Protein AF-A0A967I4V3-F1 (afdb_monomer_lite)

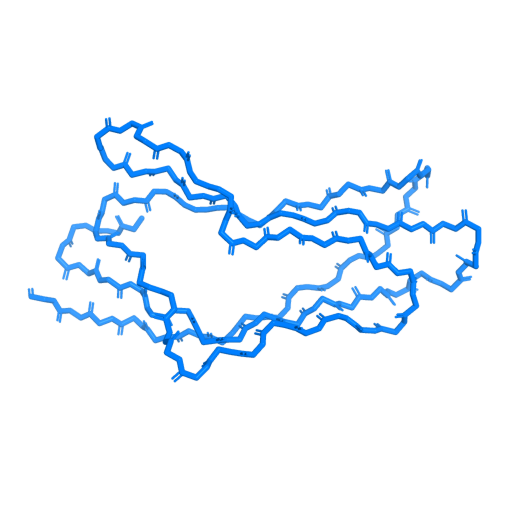Sequence (91 aa):
MPAGYELFLFRIDLTSGTVNPNKYITYRNKVTTSTGRTLRVATATWQNDQQSFDRQVPFRIAEKTDFCFEAKSSSGSNIVSIFIEAVLMEI

pLDDT: mean 92.43, std 6.03, range [69.81, 97.81]

Foldseek 3Di:
DAPQKKKFWFKKKKAWPDPDQVKKKKKFKWKQAPVRDIDGPDIDIGRHGMDMDGDPGTDMRDHPMDIDIDMDIPDDDIDMDMDTDMDMDGD

Secondary structure (DSSP, 8-state):
--TTEEEEEEEEEEEE----TT--EEEEEEEE-TTS-EEEEEEEEE-SSEEEEEEEEEEEE-TT-EEEEEEEESSS---EEEEEEEEEEE-

Structure (mmCIF, N/CA/C/O backbone):
data_AF-A0A967I4V3-F1
#
_entry.id   AF-A0A967I4V3-F1
#
loop_
_atom_site.group_PDB
_atom_site.id
_atom_site.type_symbol
_atom_site.label_atom_id
_atom_site.label_alt_id
_atom_site.label_comp_id
_atom_site.label_asym_id
_atom_site.label_entity_id
_atom_site.label_seq_id
_atom_site.pdbx_PDB_ins_code
_atom_site.Cartn_x
_atom_site.Cartn_y
_atom_site.Cartn_z
_atom_site.occupancy
_atom_site.B_iso_or_equiv
_atom_site.auth_seq_id
_atom_site.auth_comp_id
_atom_site.auth_asym_id
_atom_site.auth_atom_id
_atom_site.pdbx_PDB_model_num
ATOM 1 N N . MET A 1 1 ? -11.153 5.593 5.716 1.00 94.25 1 MET A N 1
ATOM 2 C CA . MET A 1 1 ? -11.926 4.422 6.186 1.00 94.25 1 MET A CA 1
ATOM 3 C C . MET A 1 1 ? -13.136 4.922 6.940 1.00 94.25 1 MET A C 1
ATOM 5 O O . MET A 1 1 ? -12.959 5.844 7.731 1.00 94.25 1 MET A O 1
ATOM 9 N N . PRO A 1 2 ? -14.340 4.388 6.682 1.00 93.88 2 PRO A N 1
ATOM 10 C CA . PRO A 1 2 ? -15.539 4.780 7.419 1.00 93.88 2 PRO A CA 1
ATOM 11 C C . PRO A 1 2 ? -15.416 4.505 8.920 1.00 93.88 2 PRO A C 1
ATOM 13 O O . PRO A 1 2 ? -14.564 3.728 9.347 1.00 93.88 2 PRO A O 1
ATOM 16 N N . ALA A 1 3 ? -16.260 5.164 9.713 1.00 96.19 3 ALA A N 1
ATOM 17 C CA . ALA A 1 3 ? -16.436 4.808 11.116 1.00 96.19 3 ALA A CA 1
ATOM 18 C C . ALA A 1 3 ? -17.152 3.450 11.229 1.00 96.19 3 ALA A C 1
ATOM 20 O O . ALA A 1 3 ? -18.030 3.176 10.413 1.00 96.19 3 ALA A O 1
ATOM 21 N N . GLY A 1 4 ? -16.784 2.625 12.212 1.00 96.81 4 GLY A N 1
ATOM 22 C CA . GLY A 1 4 ? -17.353 1.281 12.412 1.00 96.81 4 GLY A CA 1
ATOM 23 C C . GLY A 1 4 ? -16.839 0.206 11.446 1.00 96.81 4 GLY A C 1
ATOM 24 O O . GLY A 1 4 ? -17.361 -0.901 11.439 1.00 96.81 4 GLY A O 1
ATOM 25 N N . TYR A 1 5 ? -15.819 0.514 10.635 1.00 97.44 5 TYR A N 1
ATOM 26 C CA . TYR A 1 5 ? -15.219 -0.436 9.697 1.00 97.44 5 TYR A CA 1
ATOM 27 C C . TYR A 1 5 ? -13.693 -0.380 9.713 1.00 97.44 5 TYR A C 1
ATOM 29 O O . TYR A 1 5 ? -13.095 0.697 9.787 1.00 97.44 5 TYR A O 1
ATOM 37 N N . GLU A 1 6 ? -13.059 -1.535 9.533 1.00 97.50 6 GLU A N 1
ATOM 38 C CA . GLU A 1 6 ? -11.610 -1.666 9.363 1.00 97.50 6 GLU A CA 1
ATOM 39 C C . GLU A 1 6 ? -11.259 -2.453 8.115 1.00 97.50 6 GLU A C 1
ATOM 41 O O . GLU A 1 6 ? -11.998 -3.337 7.682 1.00 97.50 6 GLU A O 1
ATOM 46 N N . LEU A 1 7 ? -10.095 -2.142 7.550 1.00 96.88 7 LEU A N 1
ATOM 47 C CA . LEU A 1 7 ? -9.558 -2.853 6.400 1.00 96.88 7 LEU A CA 1
ATOM 48 C C . LEU A 1 7 ? -8.309 -3.638 6.803 1.00 96.88 7 LEU A C 1
ATOM 50 O O . LEU A 1 7 ? -7.355 -3.079 7.347 1.00 96.88 7 LEU A O 1
ATOM 54 N N . PHE A 1 8 ? -8.291 -4.923 6.475 1.00 97.06 8 PHE A N 1
ATOM 55 C CA . PHE A 1 8 ? -7.143 -5.808 6.635 1.00 97.06 8 PHE A CA 1
ATOM 56 C C . PHE A 1 8 ? -6.486 -6.017 5.275 1.00 97.06 8 PHE A C 1
ATOM 58 O O . PHE A 1 8 ? -7.051 -6.668 4.399 1.00 97.06 8 PHE A O 1
ATOM 65 N N . LEU A 1 9 ? -5.305 -5.428 5.089 1.00 96.62 9 LEU A N 1
ATOM 66 C CA . LEU A 1 9 ? -4.556 -5.450 3.835 1.00 96.62 9 LEU A CA 1
ATOM 67 C C . LEU A 1 9 ? -3.576 -6.629 3.811 1.00 96.62 9 LEU A C 1
ATOM 69 O O . LEU A 1 9 ? -2.576 -6.619 4.538 1.00 96.62 9 LEU A O 1
ATOM 73 N N . PHE A 1 10 ? -3.839 -7.608 2.950 1.00 97.25 10 PHE A N 1
ATOM 74 C CA . PHE A 1 10 ? -3.045 -8.832 2.830 1.00 97.25 10 PHE A CA 1
ATOM 75 C C . PHE A 1 10 ? -1.943 -8.663 1.795 1.00 97.25 10 PHE A C 1
ATOM 77 O O . PHE A 1 10 ? -0.759 -8.674 2.140 1.00 97.25 10 PHE A O 1
ATOM 84 N N . ARG A 1 11 ? -2.339 -8.409 0.545 1.00 96.81 11 ARG A N 1
ATOM 85 C CA . ARG A 1 11 ? -1.422 -8.390 -0.591 1.00 96.81 11 ARG A CA 1
ATOM 86 C C . ARG A 1 11 ? -1.516 -7.102 -1.390 1.00 96.81 11 ARG A C 1
ATOM 88 O O . ARG A 1 11 ? -2.594 -6.540 -1.574 1.00 96.81 11 ARG A O 1
ATOM 95 N N . ILE A 1 12 ? -0.365 -6.640 -1.862 1.00 96.25 12 ILE A N 1
ATOM 96 C CA . ILE A 1 12 ? -0.262 -5.611 -2.895 1.00 96.25 12 ILE A CA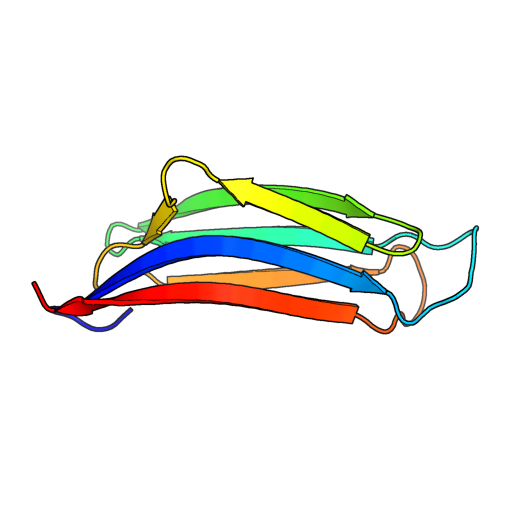 1
ATOM 97 C C . ILE A 1 12 ? 0.635 -6.158 -3.995 1.00 96.25 12 ILE A C 1
ATOM 99 O O . ILE A 1 12 ? 1.787 -6.482 -3.720 1.00 96.25 12 ILE A O 1
ATOM 103 N N . ASP A 1 13 ? 0.143 -6.170 -5.226 1.00 95.62 13 ASP A N 1
ATOM 104 C CA . ASP A 1 13 ? 0.946 -6.451 -6.410 1.00 95.62 13 ASP A CA 1
ATOM 105 C C . ASP A 1 13 ? 1.061 -5.192 -7.265 1.00 95.62 13 ASP A C 1
ATOM 107 O O . ASP A 1 13 ? 0.067 -4.572 -7.650 1.00 95.62 13 ASP A O 1
ATOM 111 N N . LEU A 1 14 ? 2.298 -4.797 -7.542 1.00 94.62 14 LEU A N 1
ATOM 112 C CA . LEU A 1 14 ? 2.635 -3.672 -8.402 1.00 94.62 14 LEU A CA 1
ATOM 113 C C . LEU A 1 14 ? 3.144 -4.226 -9.718 1.00 94.62 14 LEU A C 1
ATOM 115 O O . LEU A 1 14 ? 4.148 -4.934 -9.714 1.00 94.62 14 LEU A O 1
ATOM 119 N N . THR A 1 15 ? 2.515 -3.875 -10.832 1.00 91.75 15 THR A N 1
ATOM 120 C CA . THR A 1 15 ? 3.013 -4.230 -12.164 1.00 91.75 15 THR A CA 1
ATOM 121 C C . THR A 1 15 ? 3.245 -2.980 -13.002 1.00 91.75 15 THR A C 1
ATOM 123 O O . THR A 1 15 ? 2.661 -1.913 -12.771 1.00 91.75 15 THR A O 1
ATOM 126 N N . SER A 1 16 ? 4.166 -3.089 -13.957 1.00 88.00 16 SER A N 1
ATOM 127 C CA . SER A 1 16 ? 4.442 -2.036 -14.934 1.00 88.00 16 SER A CA 1
ATOM 128 C C . SER A 1 16 ? 4.114 -2.546 -16.328 1.00 88.00 16 SER A C 1
ATOM 130 O O . SER A 1 16 ? 4.664 -3.548 -16.771 1.00 88.00 16 SER A O 1
ATOM 132 N N . GLY A 1 17 ? 3.263 -1.815 -17.048 1.00 80.75 17 GLY A N 1
ATOM 133 C CA . GLY A 1 17 ? 3.063 -2.029 -18.486 1.00 80.75 17 GLY A CA 1
ATOM 134 C C . GLY A 1 17 ? 4.155 -1.379 -19.343 1.00 80.75 17 GLY A C 1
ATOM 135 O O . GLY A 1 17 ? 4.097 -1.434 -20.569 1.00 80.75 17 GLY A O 1
ATOM 136 N N . THR A 1 18 ? 5.127 -0.705 -18.719 1.00 81.62 18 THR A N 1
ATOM 137 C CA . THR A 1 18 ? 6.186 0.014 -19.433 1.00 81.62 18 THR A CA 1
ATOM 138 C C . THR A 1 18 ? 7.410 -0.871 -19.591 1.00 81.62 18 THR A C 1
ATOM 140 O O . THR A 1 18 ? 8.076 -1.186 -18.610 1.00 81.62 18 THR A O 1
ATOM 143 N N . VAL A 1 19 ? 7.746 -1.213 -20.834 1.00 73.06 19 VAL A N 1
ATOM 144 C CA . VAL A 1 19 ? 8.933 -2.011 -21.166 1.00 73.06 19 VAL A CA 1
ATOM 145 C C . VAL A 1 19 ? 10.086 -1.068 -21.519 1.00 73.06 19 VAL A C 1
ATOM 147 O O . VAL A 1 19 ? 10.343 -0.775 -22.685 1.00 73.06 19 VAL A O 1
ATOM 150 N N . ASN A 1 20 ? 10.746 -0.509 -20.502 1.00 78.31 20 ASN A N 1
ATOM 151 C CA . ASN A 1 20 ? 11.940 0.320 -20.685 1.00 78.31 20 ASN A CA 1
ATOM 152 C C . ASN A 1 20 ? 12.935 0.116 -19.525 1.00 78.31 20 ASN A C 1
ATOM 154 O O . ASN A 1 20 ? 12.697 0.636 -18.435 1.00 78.31 20 ASN A O 1
ATOM 158 N N . PRO A 1 21 ? 14.080 -0.552 -19.760 1.00 72.31 21 PRO A N 1
ATOM 159 C CA . PRO A 1 21 ? 15.061 -0.853 -18.714 1.00 72.31 21 PRO A CA 1
ATOM 160 C C . PRO A 1 21 ? 15.738 0.366 -18.070 1.00 72.31 21 PRO A C 1
ATOM 162 O O . PRO A 1 21 ? 16.392 0.223 -17.045 1.00 72.31 21 PRO A O 1
ATOM 165 N N . ASN A 1 22 ? 15.614 1.562 -18.648 1.00 82.44 22 ASN A N 1
ATOM 166 C CA . ASN A 1 22 ? 16.201 2.787 -18.097 1.00 82.44 22 ASN A CA 1
ATOM 167 C C . ASN A 1 22 ? 15.205 3.587 -17.239 1.00 82.44 22 ASN A C 1
ATOM 169 O O . ASN A 1 22 ? 15.518 4.690 -16.786 1.00 82.44 22 ASN A O 1
ATOM 173 N N . LYS A 1 23 ? 13.988 3.068 -17.032 1.00 85.31 23 LYS A N 1
ATOM 174 C CA . LYS A 1 23 ? 12.943 3.703 -16.225 1.00 85.31 23 LYS A CA 1
ATO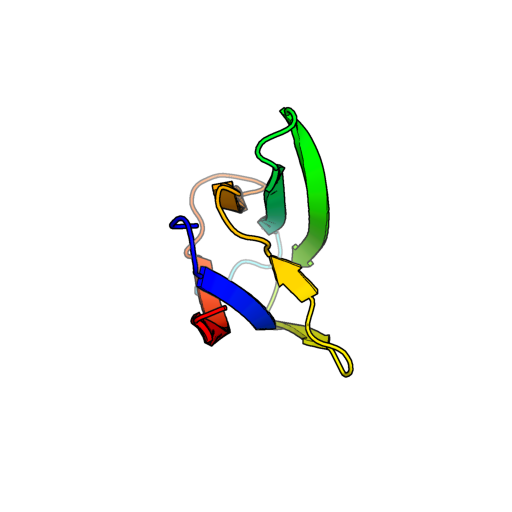M 175 C C . LYS A 1 23 ? 12.565 2.813 -15.060 1.00 85.31 23 LYS A C 1
ATOM 177 O O . LYS A 1 23 ? 12.351 1.628 -15.248 1.00 85.31 23 LYS A O 1
ATOM 182 N N . TYR A 1 24 ? 12.398 3.413 -13.890 1.00 89.81 24 TYR A N 1
ATOM 183 C CA . TYR A 1 24 ? 11.889 2.749 -12.697 1.00 89.81 24 TYR A CA 1
ATOM 184 C C . TYR A 1 24 ? 10.742 3.561 -12.104 1.00 89.81 24 TYR A C 1
ATOM 186 O O . TYR A 1 24 ? 10.539 4.736 -12.432 1.00 89.81 24 TYR A O 1
ATOM 194 N N . ILE A 1 25 ? 9.985 2.932 -11.219 1.00 93.19 25 ILE A N 1
ATOM 195 C CA . ILE A 1 25 ? 8.843 3.535 -10.550 1.00 93.19 25 ILE A CA 1
ATOM 196 C C . ILE A 1 25 ? 9.051 3.367 -9.051 1.00 93.19 25 ILE A C 1
ATOM 198 O O . ILE A 1 25 ? 9.458 2.307 -8.581 1.00 93.19 25 ILE A O 1
ATOM 202 N N . THR A 1 26 ? 8.811 4.427 -8.289 1.00 94.44 26 THR A N 1
ATOM 203 C CA . THR A 1 26 ? 8.816 4.385 -6.826 1.00 94.44 26 THR A CA 1
ATOM 204 C C . THR A 1 26 ? 7.385 4.381 -6.329 1.00 94.44 26 THR A C 1
ATOM 206 O O . THR A 1 26 ? 6.574 5.200 -6.754 1.00 94.44 26 THR A O 1
ATOM 209 N N . TYR A 1 27 ? 7.080 3.478 -5.410 1.00 95.12 27 TYR A N 1
ATOM 210 C CA . TYR A 1 27 ? 5.768 3.304 -4.811 1.00 95.12 27 TYR A CA 1
ATOM 211 C C . TYR A 1 27 ? 5.827 3.556 -3.315 1.00 95.12 27 TYR A C 1
ATOM 213 O O . TYR A 1 27 ? 6.817 3.229 -2.652 1.00 95.12 27 TYR A O 1
ATOM 221 N N . ARG A 1 28 ? 4.727 4.075 -2.774 1.00 95.19 28 ARG A N 1
ATOM 222 C CA . ARG A 1 28 ? 4.475 4.112 -1.338 1.00 95.19 28 ARG A CA 1
ATOM 223 C C . ARG A 1 28 ? 3.000 3.879 -1.023 1.00 95.19 28 ARG A C 1
ATOM 225 O O . ARG A 1 28 ? 2.118 4.446 -1.665 1.00 95.19 28 ARG A O 1
ATOM 232 N N . ASN A 1 29 ? 2.749 3.097 0.024 1.00 95.69 29 ASN A N 1
ATOM 233 C CA . ASN A 1 29 ? 1.453 3.047 0.689 1.00 95.69 29 ASN A CA 1
ATOM 234 C C . ASN A 1 29 ? 1.486 3.986 1.890 1.00 95.69 29 ASN A C 1
ATOM 236 O O . ASN A 1 29 ? 2.187 3.731 2.876 1.00 95.69 29 ASN A O 1
ATOM 240 N N . LYS A 1 30 ? 0.760 5.094 1.776 1.00 96.81 30 LYS A N 1
ATOM 241 C CA . LYS A 1 30 ? 0.648 6.109 2.816 1.00 96.81 30 LYS A CA 1
ATOM 242 C C . LYS A 1 30 ? -0.647 5.896 3.584 1.00 96.81 30 LYS A C 1
ATOM 244 O O . LYS A 1 30 ? -1.696 5.718 2.978 1.00 96.81 30 LYS A O 1
ATOM 249 N N . VAL A 1 31 ? -0.561 5.970 4.905 1.00 97.00 31 VAL A N 1
ATOM 250 C CA . VAL A 1 31 ? -1.703 5.874 5.815 1.00 97.00 31 VAL A CA 1
ATOM 251 C C . VAL A 1 31 ? -1.657 7.066 6.764 1.00 97.00 31 VAL A C 1
ATOM 253 O O . VAL A 1 31 ? -0.618 7.315 7.373 1.00 97.00 31 VAL A O 1
ATOM 256 N N . THR A 1 32 ? -2.754 7.802 6.894 1.00 97.62 32 THR A N 1
ATOM 257 C CA . THR A 1 32 ? -2.902 8.940 7.805 1.00 97.62 32 THR A CA 1
ATOM 258 C C . THR A 1 32 ? -4.074 8.667 8.741 1.00 97.62 32 THR A C 1
ATOM 260 O O . THR A 1 32 ? -5.230 8.645 8.332 1.00 97.62 32 THR A O 1
ATOM 263 N N . THR A 1 33 ? -3.758 8.402 10.007 1.00 94.31 33 THR A N 1
ATOM 264 C CA . THR A 1 33 ? -4.747 8.066 11.043 1.00 94.31 33 THR A CA 1
ATOM 265 C C . THR A 1 33 ? -5.556 9.289 11.469 1.00 94.31 33 THR A C 1
ATOM 267 O O . THR A 1 33 ? -5.082 10.415 11.318 1.00 94.31 33 THR A O 1
ATOM 270 N N . SER A 1 34 ? -6.702 9.068 12.113 1.00 92.12 34 SER A N 1
ATOM 271 C CA . SER A 1 34 ? -7.561 10.127 12.666 1.00 92.12 34 SER A CA 1
ATOM 272 C C . SER A 1 34 ? -6.864 11.055 13.671 1.00 92.12 34 SER A C 1
ATOM 274 O O . SER A 1 34 ? -7.246 12.212 13.806 1.00 92.12 34 SER A O 1
ATOM 276 N N . THR A 1 35 ? -5.804 10.590 14.342 1.00 94.12 35 THR A N 1
ATOM 277 C CA . THR A 1 35 ? -4.977 11.408 15.250 1.00 94.12 35 THR A CA 1
ATOM 278 C C . THR A 1 35 ? -3.903 12.229 14.524 1.00 94.12 35 THR A C 1
ATOM 280 O O . THR A 1 35 ? -3.075 12.872 15.164 1.00 94.12 35 THR A O 1
ATOM 283 N N . GLY A 1 36 ? -3.869 12.195 13.189 1.00 93.31 36 GLY A N 1
ATOM 284 C CA . GLY A 1 36 ? -2.913 12.923 12.349 1.00 93.31 36 GLY A CA 1
ATOM 285 C C . GLY A 1 36 ? -1.587 12.196 12.095 1.00 93.31 36 GLY A C 1
ATOM 286 O O . GLY A 1 36 ? -0.787 12.643 11.269 1.00 93.31 36 GLY A O 1
ATOM 287 N N . ARG A 1 37 ? -1.332 11.045 12.737 1.00 94.88 37 ARG A N 1
ATOM 288 C CA . ARG A 1 37 ? -0.108 10.265 12.486 1.00 94.88 37 ARG A CA 1
ATOM 289 C C . ARG A 1 37 ? -0.086 9.742 11.050 1.00 94.88 37 ARG A C 1
ATOM 291 O O . ARG A 1 37 ? -1.005 9.045 10.626 1.00 94.88 37 ARG A O 1
ATOM 298 N N . THR A 1 38 ? 0.997 10.028 10.329 1.00 96.31 38 THR A N 1
ATOM 299 C CA . THR A 1 38 ? 1.224 9.527 8.968 1.00 96.31 38 THR A CA 1
ATOM 300 C C . THR A 1 38 ? 2.305 8.452 8.960 1.00 96.31 38 THR A C 1
ATOM 302 O O . THR A 1 38 ? 3.406 8.670 9.459 1.00 96.31 38 THR A O 1
ATOM 305 N N . LEU A 1 39 ? 2.001 7.305 8.358 1.00 93.88 39 LEU A N 1
ATOM 306 C CA . LEU A 1 39 ? 2.895 6.163 8.204 1.00 93.88 39 LEU A CA 1
ATOM 307 C C . LEU A 1 39 ? 3.085 5.834 6.720 1.00 93.88 39 LEU A C 1
ATOM 309 O O . LEU A 1 39 ? 2.171 5.990 5.909 1.00 93.88 39 LEU A O 1
ATOM 313 N N . ARG A 1 40 ? 4.281 5.350 6.373 1.00 93.62 40 ARG A N 1
ATOM 314 C CA . ARG A 1 40 ? 4.587 4.753 5.066 1.00 93.62 40 ARG A CA 1
ATOM 315 C C . ARG A 1 40 ? 4.793 3.263 5.287 1.00 93.62 40 ARG A C 1
ATOM 317 O O . ARG A 1 40 ? 5.854 2.847 5.734 1.00 93.62 40 ARG A O 1
ATOM 324 N N . VAL A 1 41 ? 3.741 2.489 5.058 1.00 91.75 41 VAL A N 1
ATOM 325 C CA . VAL A 1 41 ? 3.635 1.096 5.534 1.00 91.75 41 VAL A CA 1
ATOM 326 C C . VAL A 1 41 ? 4.133 0.081 4.503 1.00 91.75 41 VAL A C 1
ATOM 328 O O . VAL A 1 41 ? 4.351 -1.085 4.815 1.00 91.75 41 VAL A O 1
ATOM 331 N N . ALA A 1 42 ? 4.336 0.536 3.269 1.00 92.00 42 ALA A N 1
ATOM 332 C CA . ALA A 1 42 ? 5.096 -0.149 2.236 1.00 92.00 42 ALA A CA 1
ATOM 333 C C . ALA A 1 42 ? 5.781 0.907 1.367 1.00 92.00 42 ALA A C 1
ATOM 335 O O . ALA A 1 42 ? 5.205 1.962 1.087 1.00 92.00 42 ALA A O 1
ATOM 336 N N . THR A 1 43 ? 7.020 0.657 0.959 1.00 92.06 43 THR A N 1
ATOM 337 C CA . THR A 1 43 ? 7.762 1.500 0.016 1.00 92.06 43 THR A CA 1
ATOM 338 C C . THR A 1 43 ? 8.689 0.605 -0.787 1.00 92.06 43 THR A C 1
ATOM 340 O O . THR A 1 43 ? 9.379 -0.229 -0.209 1.00 92.06 43 THR A O 1
ATOM 343 N N . ALA A 1 44 ? 8.684 0.757 -2.107 1.00 92.50 44 ALA A N 1
ATOM 344 C CA . ALA A 1 44 ? 9.585 0.028 -2.992 1.00 92.50 44 ALA A CA 1
ATOM 345 C C . ALA A 1 44 ? 9.886 0.839 -4.248 1.00 92.50 44 ALA A C 1
ATOM 347 O O . ALA A 1 44 ? 9.112 1.711 -4.644 1.00 92.50 44 ALA A O 1
ATOM 348 N N . THR A 1 45 ? 10.997 0.498 -4.885 1.00 91.44 45 THR A N 1
ATOM 349 C CA . THR A 1 45 ? 11.278 0.861 -6.269 1.00 91.44 45 THR A CA 1
ATOM 350 C C . THR A 1 45 ? 11.211 -0.415 -7.093 1.00 91.44 45 THR A C 1
ATOM 352 O O . THR A 1 45 ? 11.799 -1.417 -6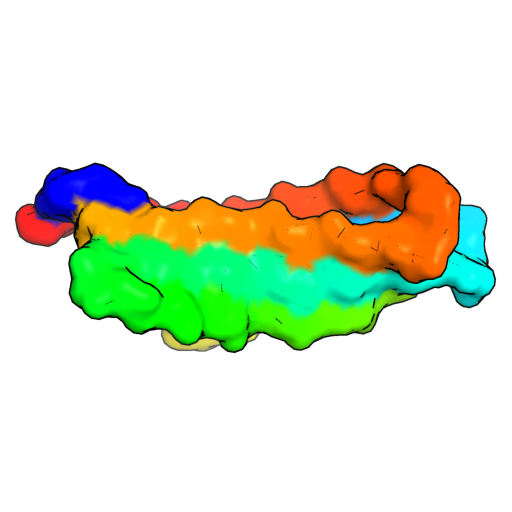.695 1.00 91.44 45 THR A O 1
ATOM 355 N N . TRP A 1 46 ? 10.499 -0.389 -8.216 1.00 89.38 46 TRP A N 1
ATOM 356 C CA . TRP A 1 46 ? 10.428 -1.514 -9.146 1.00 89.38 46 TRP A CA 1
ATOM 357 C C . TRP A 1 46 ? 10.646 -1.034 -10.576 1.00 89.38 46 TRP A C 1
ATOM 359 O O . TRP A 1 46 ? 10.453 0.144 -10.890 1.00 89.38 46 TRP A O 1
ATOM 369 N N . GLN A 1 47 ? 11.107 -1.947 -11.423 1.00 74.81 47 GLN A N 1
ATOM 370 C CA . GLN A 1 47 ? 11.535 -1.626 -12.780 1.00 74.81 47 GLN A CA 1
ATOM 371 C C . GLN A 1 47 ? 10.888 -2.544 -13.815 1.00 74.81 47 GLN A C 1
ATOM 373 O O . GLN A 1 47 ? 10.276 -2.056 -14.759 1.00 74.81 47 GLN A O 1
ATOM 378 N N . ASN A 1 48 ? 10.977 -3.858 -13.598 1.00 69.81 48 ASN A N 1
ATOM 379 C CA . ASN A 1 48 ? 10.491 -4.872 -14.527 1.00 69.81 48 ASN A CA 1
ATOM 380 C C . ASN A 1 48 ? 9.466 -5.783 -13.840 1.00 69.81 48 ASN A C 1
ATOM 382 O O . ASN A 1 48 ? 9.554 -6.019 -12.634 1.00 69.81 48 ASN A O 1
ATOM 386 N N . ASP A 1 49 ? 8.523 -6.274 -14.641 1.00 76.75 49 ASP A N 1
ATOM 387 C CA . ASP A 1 49 ? 7.493 -7.262 -14.316 1.00 76.75 49 ASP A CA 1
ATOM 388 C C . ASP A 1 49 ? 6.585 -6.890 -13.137 1.00 76.75 49 ASP A C 1
ATOM 390 O O . ASP A 1 49 ? 5.552 -6.235 -13.326 1.00 76.75 49 ASP A O 1
ATOM 394 N N . GLN A 1 50 ? 6.953 -7.309 -11.925 1.00 88.75 50 GLN A N 1
ATOM 395 C CA . GLN A 1 50 ? 6.094 -7.241 -10.753 1.00 88.75 50 GLN A CA 1
ATOM 396 C C . GLN A 1 50 ? 6.900 -7.086 -9.461 1.00 88.75 50 GLN A C 1
ATOM 398 O O . GLN A 1 50 ? 7.945 -7.706 -9.284 1.00 88.75 50 GLN A O 1
ATOM 403 N N . GLN A 1 51 ? 6.364 -6.306 -8.524 1.00 92.44 51 GLN A N 1
ATOM 404 C CA . GLN A 1 51 ? 6.789 -6.295 -7.127 1.00 92.44 51 GLN A CA 1
ATOM 405 C C . GLN A 1 51 ? 5.597 -6.643 -6.240 1.00 92.44 51 GLN A C 1
ATOM 407 O O . GLN A 1 51 ? 4.566 -5.974 -6.308 1.00 92.44 51 GLN A O 1
ATOM 412 N N . SER A 1 52 ? 5.757 -7.656 -5.389 1.00 94.12 52 SER A N 1
ATOM 413 C CA . SER A 1 52 ? 4.701 -8.120 -4.487 1.00 94.12 52 SER A CA 1
ATOM 414 C C . SER A 1 52 ? 5.027 -7.814 -3.029 1.00 94.12 52 SER A C 1
ATOM 416 O O . SER A 1 52 ? 6.167 -7.953 -2.582 1.00 94.12 52 SER A O 1
ATOM 418 N N . PHE A 1 53 ? 4.009 -7.412 -2.280 1.00 94.44 53 PHE A N 1
ATOM 419 C CA . PHE A 1 53 ? 4.014 -7.381 -0.826 1.00 94.44 53 PHE A CA 1
ATOM 420 C C . PHE A 1 53 ? 2.979 -8.382 -0.344 1.00 94.44 53 PHE A C 1
ATOM 422 O O . PHE A 1 53 ? 1.796 -8.052 -0.310 1.00 94.44 53 PHE A O 1
ATOM 429 N N . ASP A 1 54 ? 3.428 -9.570 0.041 1.00 95.62 54 ASP A N 1
ATOM 430 C CA . ASP A 1 54 ? 2.582 -10.618 0.606 1.00 95.62 54 ASP A CA 1
ATOM 431 C C . ASP A 1 54 ? 2.810 -10.701 2.121 1.00 95.62 54 ASP A C 1
ATOM 433 O O . ASP A 1 54 ? 3.940 -10.898 2.584 1.00 95.62 54 ASP A O 1
ATOM 437 N N . ARG A 1 55 ? 1.761 -10.453 2.911 1.00 92.94 55 ARG A N 1
ATOM 438 C CA . ARG A 1 55 ? 1.853 -10.383 4.373 1.00 92.94 55 ARG A CA 1
ATOM 439 C C . ARG A 1 55 ? 1.180 -11.589 5.011 1.00 92.94 55 ARG A C 1
ATOM 441 O O . ARG A 1 55 ? -0.025 -11.765 4.889 1.00 92.94 55 ARG A O 1
ATOM 448 N N . GLN A 1 56 ? 1.937 -12.323 5.827 1.00 93.50 56 GLN A N 1
ATOM 449 C CA . GLN A 1 56 ? 1.384 -13.391 6.671 1.00 93.50 56 GLN A CA 1
ATOM 450 C C . GLN A 1 56 ? 0.413 -12.863 7.737 1.00 93.50 56 GLN A C 1
ATOM 452 O O . GLN A 1 56 ? -0.563 -13.524 8.073 1.00 93.50 56 GLN A O 1
ATOM 457 N N . VAL A 1 57 ? 0.681 -11.664 8.265 1.00 94.75 57 VAL A N 1
ATOM 458 C CA . VAL A 1 57 ? -0.224 -10.945 9.168 1.00 94.75 57 VAL A CA 1
ATOM 459 C C . VAL A 1 57 ? -0.700 -9.692 8.440 1.00 94.75 57 VAL A C 1
ATOM 461 O O . VAL A 1 57 ? 0.143 -8.853 8.096 1.00 94.75 57 VAL A O 1
ATOM 464 N N . PRO A 1 58 ? -2.011 -9.536 8.184 1.00 95.75 58 PRO A N 1
ATOM 465 C CA . PRO A 1 58 ? -2.503 -8.414 7.405 1.00 95.75 58 PRO A CA 1
ATOM 466 C C . PRO A 1 58 ? -2.194 -7.092 8.100 1.00 95.75 58 PRO A C 1
ATOM 468 O O . PRO A 1 58 ? -2.260 -6.964 9.327 1.00 95.75 58 PRO A O 1
ATOM 471 N N . PHE A 1 59 ? -1.890 -6.074 7.303 1.00 96.00 59 PHE A N 1
ATOM 472 C CA . PHE A 1 59 ? -1.743 -4.732 7.834 1.00 96.00 59 PHE A CA 1
ATOM 473 C C . PHE A 1 59 ? -3.131 -4.146 8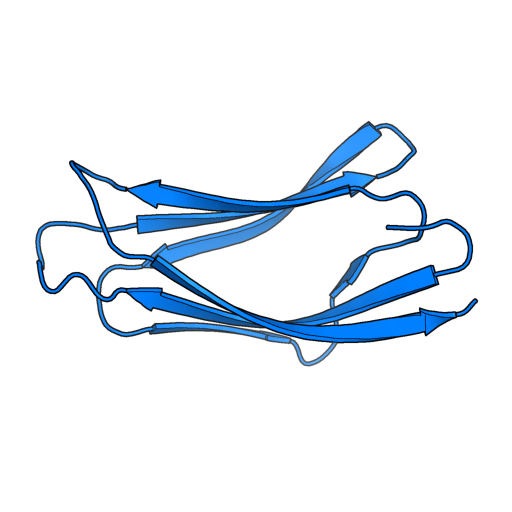.107 1.00 96.00 59 PHE A C 1
ATOM 475 O O . PHE A 1 59 ? -3.927 -3.958 7.187 1.00 96.00 59 PHE A O 1
ATOM 482 N N . ARG A 1 60 ? -3.420 -3.857 9.376 1.00 95.94 60 ARG A N 1
ATOM 483 C CA . ARG A 1 60 ? -4.683 -3.248 9.802 1.00 95.94 60 ARG A CA 1
ATOM 484 C C . ARG A 1 60 ? -4.692 -1.751 9.496 1.00 95.94 60 ARG A C 1
ATOM 486 O O . ARG A 1 60 ? -3.835 -1.006 9.976 1.00 95.94 60 ARG A O 1
ATOM 493 N N . ILE A 1 61 ? -5.709 -1.305 8.770 1.00 96.44 61 ILE A N 1
ATOM 494 C CA . ILE A 1 61 ? -6.065 0.102 8.593 1.00 96.44 61 ILE A CA 1
ATOM 495 C C . ILE A 1 61 ? -7.337 0.353 9.401 1.00 96.44 61 ILE A C 1
ATOM 497 O O . ILE A 1 61 ? -8.418 -0.104 9.035 1.00 96.44 61 ILE A O 1
ATOM 501 N N . ALA A 1 62 ? -7.176 1.056 10.521 1.00 96.31 62 ALA A N 1
ATOM 502 C CA . ALA A 1 62 ? -8.256 1.323 11.463 1.00 96.31 62 ALA A CA 1
ATOM 503 C C . ALA A 1 62 ? -9.347 2.232 10.870 1.00 96.31 62 ALA A C 1
ATOM 505 O O . ALA A 1 62 ? -9.123 2.932 9.873 1.00 96.31 62 ALA A O 1
ATOM 506 N N . GLU A 1 63 ? -10.507 2.280 11.524 1.00 96.94 63 GLU A N 1
ATOM 507 C CA . GLU A 1 63 ? -11.567 3.228 11.174 1.00 96.94 63 GLU A CA 1
ATOM 508 C C . GLU A 1 63 ? -11.054 4.681 11.131 1.00 96.94 63 GLU A C 1
ATOM 510 O O . GLU A 1 63 ? -10.035 5.034 11.737 1.00 96.94 63 GLU A O 1
ATOM 515 N N . LYS A 1 64 ? -11.751 5.550 10.387 1.00 96.62 64 LYS A N 1
ATOM 516 C CA . LYS A 1 64 ? -11.440 6.995 10.272 1.00 96.62 64 LYS A CA 1
ATOM 517 C C . LYS A 1 64 ? -10.004 7.302 9.815 1.00 96.62 64 LYS A C 1
ATOM 519 O O . LYS A 1 64 ? -9.483 8.386 10.058 1.00 96.62 64 LYS A O 1
ATOM 524 N N . THR A 1 65 ? -9.354 6.339 9.166 1.00 97.06 65 THR A N 1
ATOM 525 C CA . THR A 1 65 ? -7.990 6.464 8.650 1.00 97.06 65 THR A CA 1
ATOM 526 C C . THR A 1 65 ? -8.016 6.613 7.138 1.00 97.06 65 THR A C 1
ATOM 528 O O . THR A 1 65 ? -8.607 5.784 6.441 1.00 97.06 65 THR A O 1
ATOM 531 N N . ASP A 1 66 ? -7.350 7.635 6.622 1.00 96.62 66 ASP A N 1
ATOM 532 C CA . ASP A 1 66 ? -7.155 7.810 5.188 1.00 96.62 66 ASP A CA 1
ATOM 533 C C . ASP A 1 66 ? -5.949 7.001 4.724 1.00 96.62 66 ASP A C 1
ATOM 535 O O . ASP A 1 66 ? -4.925 6.932 5.407 1.00 96.62 66 ASP A O 1
ATOM 539 N N . PHE A 1 67 ? -6.045 6.385 3.549 1.00 95.50 67 PHE A N 1
ATOM 540 C CA . PHE A 1 67 ? -4.907 5.715 2.936 1.00 95.50 67 PHE A CA 1
ATOM 541 C C . PHE A 1 67 ? -4.859 5.973 1.439 1.00 95.50 67 PHE A C 1
ATOM 543 O O . PHE A 1 67 ? -5.886 6.107 0.779 1.00 95.50 67 PHE A O 1
ATOM 550 N N . CYS A 1 68 ? -3.639 6.009 0.914 1.00 95.50 68 CYS A N 1
ATOM 551 C CA . CYS A 1 68 ? -3.367 6.224 -0.495 1.00 95.50 68 CYS A CA 1
ATOM 552 C C . CYS A 1 68 ? -2.281 5.266 -0.983 1.00 95.50 68 CYS A C 1
ATOM 554 O O . CYS A 1 68 ? -1.349 4.901 -0.251 1.00 95.50 68 CYS A O 1
ATOM 556 N N . PHE A 1 69 ? -2.384 4.922 -2.260 1.00 95.12 69 PHE A N 1
ATOM 557 C CA . PHE A 1 69 ? -1.344 4.255 -3.026 1.00 95.12 69 PHE A CA 1
ATOM 558 C C . PHE A 1 69 ? -0.767 5.271 -3.996 1.00 95.12 69 PHE A C 1
ATOM 560 O O . PHE A 1 69 ? -1.472 5.797 -4.852 1.00 95.12 69 PHE A O 1
ATOM 567 N N . GLU A 1 70 ? 0.504 5.600 -3.818 1.00 94.81 70 GLU A N 1
ATOM 568 C CA . GLU A 1 70 ? 1.155 6.661 -4.573 1.00 94.81 70 GLU A CA 1
ATOM 569 C C . GLU A 1 70 ? 2.307 6.057 -5.368 1.00 94.81 70 GLU A C 1
ATOM 571 O O . GLU A 1 70 ? 3.125 5.313 -4.822 1.00 94.81 70 GLU A O 1
ATOM 576 N N . ALA A 1 71 ? 2.383 6.400 -6.650 1.00 93.69 71 ALA A N 1
ATOM 577 C CA . ALA A 1 71 ? 3.448 5.978 -7.544 1.00 93.69 71 ALA A CA 1
ATOM 578 C C . ALA A 1 71 ? 4.098 7.201 -8.194 1.00 93.69 71 ALA A C 1
ATOM 580 O O . ALA A 1 71 ? 3.427 8.174 -8.542 1.00 93.69 71 ALA A O 1
ATOM 581 N N . LYS A 1 72 ? 5.417 7.150 -8.362 1.00 93.69 72 LYS A N 1
ATOM 582 C CA . LYS A 1 72 ? 6.205 8.188 -9.017 1.00 93.69 72 LYS A CA 1
ATOM 583 C C . LYS A 1 72 ? 7.112 7.559 -10.063 1.00 93.69 72 LYS A C 1
ATOM 585 O O . LYS A 1 72 ? 7.949 6.722 -9.745 1.00 93.69 72 LYS A O 1
ATOM 590 N N . SER A 1 73 ? 6.962 8.018 -11.297 1.00 92.69 73 SER A N 1
ATOM 591 C CA . SER A 1 73 ? 7.865 7.709 -12.402 1.00 92.69 73 SER A CA 1
ATOM 592 C C . SER A 1 73 ? 9.245 8.345 -12.183 1.00 92.69 73 SER A C 1
ATOM 594 O O . SER A 1 73 ? 9.324 9.506 -11.769 1.00 92.69 73 SER A O 1
ATOM 596 N N . SER A 1 74 ? 10.330 7.622 -12.485 1.00 93.00 74 SER A N 1
ATOM 597 C CA . SER A 1 74 ? 11.683 8.196 -12.491 1.00 93.00 74 SER A CA 1
ATOM 598 C C . SER A 1 74 ? 11.887 9.210 -13.620 1.00 93.00 74 SER A C 1
ATOM 600 O O . SER A 1 74 ? 12.652 10.158 -13.464 1.00 93.00 74 SER A O 1
ATOM 602 N N . SER A 1 75 ? 11.195 9.031 -14.751 1.00 90.50 75 SER A N 1
ATOM 603 C CA . SER A 1 75 ? 11.234 9.937 -15.901 1.00 90.50 75 SER A CA 1
ATOM 604 C C . SER A 1 75 ? 10.063 9.703 -16.864 1.00 90.50 75 SER A C 1
ATOM 606 O O . SER A 1 75 ? 9.677 8.566 -17.155 1.00 90.50 75 SER A O 1
ATOM 608 N N . GLY A 1 76 ? 9.502 10.792 -17.403 1.00 88.19 76 GLY A N 1
ATOM 609 C CA . GLY A 1 76 ? 8.351 10.747 -18.311 1.00 88.19 76 GLY A CA 1
ATOM 610 C C . GLY A 1 76 ? 7.148 9.993 -17.729 1.00 88.19 76 GLY A C 1
ATOM 611 O O . GLY A 1 76 ? 7.011 9.853 -16.512 1.00 88.19 76 GLY A O 1
ATOM 612 N N . SER A 1 77 ? 6.293 9.475 -18.607 1.00 88.25 77 SER A N 1
ATOM 613 C CA . SER A 1 77 ? 5.139 8.658 -18.219 1.00 88.25 77 SER A CA 1
ATOM 614 C C . SER A 1 77 ? 5.503 7.173 -18.158 1.00 88.25 77 SER A C 1
ATOM 616 O O . SER A 1 77 ? 6.274 6.682 -18.989 1.00 88.25 77 SER A O 1
ATOM 618 N N . ASN A 1 78 ? 4.927 6.476 -17.179 1.00 87.88 78 ASN A N 1
ATOM 619 C CA . ASN A 1 78 ? 4.925 5.021 -17.057 1.00 87.88 78 ASN A CA 1
ATOM 620 C C . ASN A 1 78 ? 3.485 4.556 -16.797 1.00 87.88 78 ASN A C 1
ATOM 622 O O . ASN A 1 78 ? 2.735 5.237 -16.095 1.00 87.88 78 ASN A O 1
ATOM 626 N N . ILE A 1 79 ? 3.113 3.400 -17.340 1.00 88.19 79 ILE A N 1
ATOM 627 C CA . ILE A 1 79 ? 1.868 2.703 -17.005 1.00 88.19 79 ILE A CA 1
ATOM 628 C C . ILE A 1 79 ? 2.097 1.904 -15.723 1.00 88.19 79 ILE A C 1
ATOM 630 O O . ILE A 1 79 ? 2.988 1.055 -15.678 1.00 88.19 79 ILE A O 1
ATOM 634 N N . VAL A 1 80 ? 1.280 2.174 -14.706 1.00 90.75 80 VAL A N 1
ATOM 635 C CA . VAL A 1 80 ? 1.284 1.482 -13.412 1.00 90.75 80 VAL A CA 1
ATOM 636 C C . VAL A 1 80 ? -0.038 0.753 -13.242 1.00 90.75 80 VAL A C 1
ATOM 638 O O . VAL A 1 80 ? -1.099 1.337 -13.471 1.00 90.75 80 VAL A O 1
ATOM 641 N N . SER A 1 81 ? 0.014 -0.492 -12.783 1.00 91.56 81 SER A N 1
ATOM 642 C CA . SER A 1 81 ? -1.159 -1.194 -12.266 1.00 91.56 81 SER A CA 1
ATOM 643 C C . SER A 1 81 ? -0.892 -1.642 -10.834 1.00 91.56 81 SER A C 1
ATOM 645 O O . SER A 1 81 ? 0.201 -2.097 -10.501 1.00 91.56 81 SER A O 1
ATOM 647 N N . ILE A 1 82 ? -1.889 -1.444 -9.974 1.00 93.62 82 ILE A N 1
ATOM 648 C CA . ILE A 1 82 ? -1.828 -1.775 -8.551 1.00 93.62 82 ILE A CA 1
ATOM 649 C C . ILE A 1 82 ? -3.005 -2.696 -8.269 1.00 93.62 82 ILE A C 1
ATOM 651 O O . ILE A 1 82 ? -4.158 -2.277 -8.375 1.00 93.62 82 ILE A O 1
ATOM 655 N N . PHE A 1 83 ? -2.707 -3.942 -7.929 1.00 95.19 83 PHE A N 1
ATOM 656 C CA . PHE A 1 83 ? -3.683 -4.912 -7.459 1.00 95.19 83 PHE A CA 1
ATOM 657 C C . PHE A 1 83 ? -3.584 -5.025 -5.939 1.00 95.19 83 PHE A C 1
ATOM 659 O O . PHE A 1 83 ? -2.489 -5.026 -5.375 1.00 95.19 83 PHE A O 1
ATOM 666 N N . ILE A 1 84 ? -4.735 -5.071 -5.271 1.00 95.81 84 ILE A N 1
ATOM 667 C CA . ILE A 1 84 ? -4.831 -5.056 -3.813 1.00 95.81 84 ILE A CA 1
ATOM 668 C C . ILE A 1 84 ? -5.772 -6.167 -3.380 1.00 95.81 84 ILE A C 1
ATOM 670 O O . ILE A 1 84 ? -6.909 -6.240 -3.842 1.00 95.81 84 ILE A O 1
ATOM 674 N N . GLU A 1 85 ? -5.310 -6.974 -2.436 1.00 97.81 85 GLU A N 1
ATOM 675 C CA . GLU A 1 85 ? -6.124 -7.958 -1.740 1.00 97.81 85 GLU A CA 1
ATOM 676 C C . GLU A 1 85 ? -6.352 -7.498 -0.303 1.00 97.81 85 GLU A C 1
ATOM 678 O O . GLU A 1 85 ? -5.403 -7.317 0.473 1.00 97.81 85 GLU A O 1
ATOM 683 N N . ALA A 1 86 ? -7.616 -7.278 0.047 1.00 96.81 86 ALA A N 1
ATOM 684 C CA . ALA A 1 86 ? -7.998 -6.803 1.363 1.00 96.81 86 ALA A CA 1
ATOM 685 C C . ALA A 1 86 ? -9.391 -7.296 1.765 1.00 96.81 86 ALA A C 1
ATOM 687 O O . ALA A 1 86 ? -10.249 -7.528 0.914 1.00 96.81 86 ALA A O 1
ATOM 688 N N . VAL A 1 87 ? -9.613 -7.396 3.074 1.00 97.50 87 VAL A N 1
ATOM 689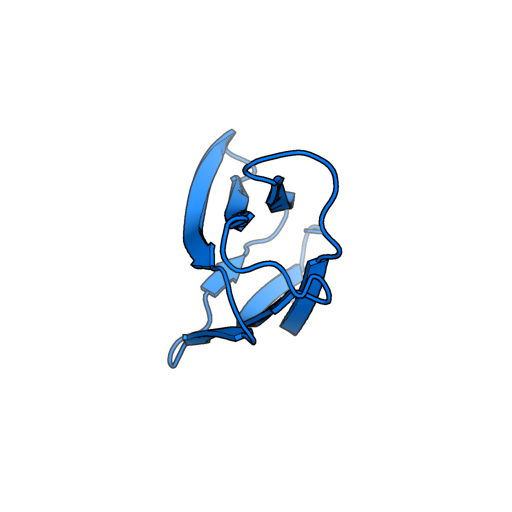 C CA . VAL A 1 87 ? -10.921 -7.693 3.672 1.00 97.50 87 VAL A CA 1
ATOM 690 C C . VAL A 1 87 ? -11.400 -6.470 4.441 1.00 97.50 87 VAL A C 1
ATOM 692 O O . VAL A 1 87 ? -10.661 -5.931 5.265 1.00 97.50 87 VAL A O 1
ATOM 695 N N . LEU A 1 88 ? -12.633 -6.041 4.174 1.00 97.38 88 LEU A N 1
ATOM 696 C CA . LEU A 1 88 ? -13.336 -5.041 4.973 1.00 97.38 88 LEU A CA 1
ATOM 697 C C . LEU A 1 88 ? -14.147 -5.757 6.056 1.00 97.38 88 LEU A C 1
ATOM 699 O O . LEU A 1 88 ? -14.849 -6.722 5.760 1.00 97.38 88 LEU A O 1
ATOM 703 N N . MET A 1 89 ? -14.056 -5.282 7.290 1.00 97.56 89 MET A N 1
ATOM 704 C CA . MET A 1 89 ? -14.735 -5.856 8.449 1.00 97.56 89 MET A CA 1
ATOM 705 C C . MET A 1 89 ? -15.502 -4.767 9.196 1.00 97.56 89 MET A C 1
ATOM 707 O O . MET A 1 89 ? -14.989 -3.662 9.360 1.00 97.56 89 MET A O 1
ATOM 711 N N . GLU A 1 90 ? -16.711 -5.094 9.641 1.00 96.75 90 GLU A N 1
ATOM 712 C CA . GLU A 1 90 ? -17.503 -4.287 10.575 1.00 96.75 90 GLU A CA 1
ATOM 713 C C . GLU A 1 90 ? -17.077 -4.601 12.021 1.00 96.75 90 GLU A C 1
ATOM 715 O O . GLU A 1 90 ? -16.776 -5.760 12.326 1.00 96.75 90 GLU A O 1
ATOM 720 N N . ILE A 1 91 ? -17.010 -3.577 12.881 1.00 90.44 91 ILE A N 1
ATOM 721 C CA . ILE A 1 91 ? -16.549 -3.663 14.283 1.00 90.44 91 ILE A CA 1
ATOM 722 C C . ILE A 1 91 ? -17.660 -3.323 15.272 1.00 90.44 91 ILE A C 1
ATOM 724 O O . ILE A 1 91 ? -18.401 -2.352 15.002 1.00 90.44 91 ILE A O 1
#

Radius of gyration: 14.52 Å; chains: 1; bounding box: 34×26×36 Å